Protein AF-A0A958B2Y1-F1 (afdb_monomer)

Structure (mmCIF, N/CA/C/O backbone):
data_AF-A0A958B2Y1-F1
#
_entry.id   AF-A0A958B2Y1-F1
#
loop_
_atom_site.group_PDB
_atom_site.id
_atom_site.type_symbol
_atom_site.label_atom_id
_atom_site.label_alt_id
_atom_site.label_comp_id
_atom_site.label_asym_id
_atom_site.label_entity_id
_atom_site.label_seq_id
_atom_site.pdbx_PDB_ins_code
_atom_site.Cartn_x
_atom_site.Cartn_y
_atom_site.Cartn_z
_atom_site.occupancy
_atom_site.B_iso_or_equiv
_atom_site.auth_seq_id
_atom_site.auth_comp_id
_atom_site.auth_asym_id
_atom_site.auth_atom_id
_atom_site.pdbx_PDB_model_num
ATOM 1 N N . MET A 1 1 ? 2.046 -0.017 -15.048 1.00 62.38 1 MET A N 1
ATOM 2 C CA . MET A 1 1 ? 1.604 -1.311 -14.507 1.00 62.38 1 MET A CA 1
ATOM 3 C C . MET A 1 1 ? 0.096 -1.379 -14.649 1.00 62.38 1 MET A C 1
ATOM 5 O O . MET A 1 1 ? -0.570 -0.408 -14.295 1.00 62.38 1 MET A O 1
ATOM 9 N N . ALA A 1 2 ? -0.434 -2.480 -15.183 1.00 68.88 2 ALA A N 1
ATOM 10 C CA . ALA A 1 2 ? -1.875 -2.721 -15.207 1.00 68.88 2 ALA A CA 1
ATOM 11 C C . ALA A 1 2 ? -2.433 -2.851 -13.777 1.00 68.88 2 ALA A C 1
ATOM 13 O O . ALA A 1 2 ? -1.714 -3.229 -12.851 1.00 68.88 2 ALA A O 1
ATOM 14 N N . GLU A 1 3 ? -3.705 -2.509 -13.585 1.00 84.56 3 GLU A N 1
ATOM 15 C CA . GLU A 1 3 ? -4.366 -2.645 -12.283 1.00 84.56 3 GLU A CA 1
ATOM 16 C C . GLU A 1 3 ? -4.410 -4.110 -11.841 1.00 84.56 3 GLU A C 1
ATOM 18 O O . GLU A 1 3 ? -4.632 -5.006 -12.656 1.00 84.56 3 GLU A O 1
ATOM 23 N N . LEU A 1 4 ? -4.187 -4.352 -10.547 1.00 90.19 4 LEU A N 1
ATOM 24 C CA . LEU A 1 4 ? -4.265 -5.699 -9.989 1.00 90.19 4 LEU A CA 1
ATOM 25 C C . LEU A 1 4 ? -5.725 -6.146 -9.908 1.00 90.19 4 LEU A C 1
ATOM 27 O O . LEU A 1 4 ? -6.563 -5.430 -9.356 1.00 90.19 4 LEU A O 1
ATOM 31 N N . ALA A 1 5 ? -6.004 -7.339 -10.429 1.00 91.31 5 ALA A N 1
ATOM 32 C CA . ALA A 1 5 ? -7.313 -7.965 -10.322 1.00 91.31 5 ALA A CA 1
ATOM 33 C C . ALA A 1 5 ? -7.587 -8.432 -8.885 1.00 91.31 5 ALA A C 1
ATOM 35 O O . ALA A 1 5 ? -6.659 -8.719 -8.122 1.00 91.31 5 ALA A O 1
ATOM 36 N N . GLU A 1 6 ? -8.862 -8.556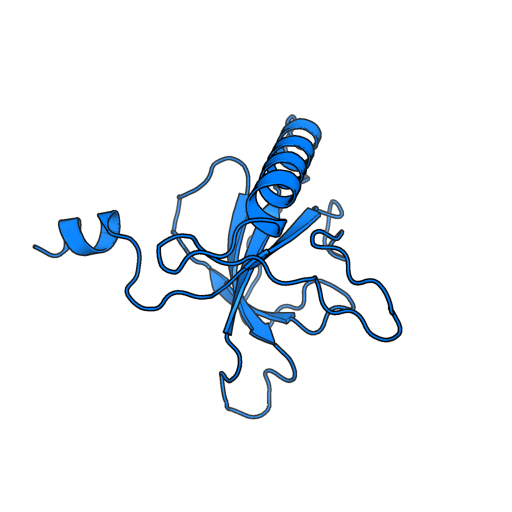 -8.534 1.00 92.00 6 GLU A N 1
ATOM 37 C CA . GLU A 1 6 ? -9.284 -9.203 -7.293 1.00 92.00 6 GLU A CA 1
ATOM 38 C C . GLU A 1 6 ? -8.717 -10.635 -7.192 1.00 92.00 6 GLU A C 1
ATOM 40 O O . GLU A 1 6 ? -8.569 -11.337 -8.193 1.00 92.00 6 GLU A O 1
ATOM 45 N N . GLY A 1 7 ? -8.308 -11.032 -5.988 1.00 90.75 7 GLY A N 1
ATOM 46 C CA . GLY A 1 7 ? -7.612 -12.285 -5.695 1.00 90.75 7 GLY A CA 1
ATOM 47 C C . GLY A 1 7 ? -6.111 -12.286 -6.015 1.00 90.75 7 GLY A C 1
ATOM 48 O O . GLY A 1 7 ? -5.414 -13.224 -5.630 1.00 90.75 7 GLY A O 1
ATOM 49 N N . SER A 1 8 ? -5.573 -11.253 -6.679 1.00 92.69 8 SER A N 1
ATOM 50 C CA . SER A 1 8 ? -4.143 -11.206 -7.032 1.00 92.69 8 SER A CA 1
ATOM 51 C C . SER A 1 8 ? -3.250 -11.132 -5.792 1.00 92.69 8 SER A C 1
ATOM 53 O O . SER A 1 8 ? -3.515 -10.354 -4.874 1.00 92.69 8 SER A O 1
ATOM 55 N N . SER A 1 9 ? -2.143 -11.877 -5.795 1.00 92.69 9 SER A N 1
ATOM 56 C CA . SER A 1 9 ? -1.078 -11.742 -4.796 1.00 92.69 9 SER A CA 1
ATOM 57 C C . SER A 1 9 ? -0.023 -10.724 -5.241 1.00 92.69 9 SER A C 1
ATOM 59 O O . SER A 1 9 ? 0.150 -10.449 -6.429 1.00 92.69 9 SER A O 1
ATOM 61 N N . ILE A 1 10 ? 0.714 -10.156 -4.282 1.00 91.50 10 ILE A N 1
ATOM 62 C CA . ILE A 1 10 ? 1.793 -9.182 -4.547 1.00 91.50 10 ILE A CA 1
ATOM 63 C C . ILE A 1 10 ? 3.201 -9.785 -4.392 1.00 91.50 10 ILE A C 1
ATOM 65 O O . ILE A 1 10 ? 4.181 -9.082 -4.132 1.00 91.50 10 ILE A O 1
ATOM 69 N N . GLY A 1 11 ? 3.310 -11.104 -4.557 1.00 89.44 11 GLY A N 1
ATOM 70 C CA . GLY A 1 11 ? 4.539 -11.884 -4.412 1.00 89.44 11 GLY A CA 1
ATOM 71 C C . GLY A 1 11 ? 4.477 -12.868 -3.240 1.00 89.44 11 GLY A C 1
ATOM 72 O O . GLY A 1 11 ? 3.401 -13.380 -2.949 1.00 89.44 11 GLY A O 1
ATOM 73 N N . PRO A 1 12 ? 5.595 -13.146 -2.541 1.00 91.00 12 PRO A N 1
ATOM 74 C CA . PRO A 1 12 ? 5.653 -14.141 -1.461 1.00 91.00 12 PRO A CA 1
ATOM 75 C C . PRO A 1 12 ? 5.065 -13.631 -0.131 1.00 91.00 12 PRO A C 1
ATOM 77 O O . PRO A 1 12 ? 5.393 -14.145 0.939 1.00 91.00 12 PRO A O 1
ATOM 80 N N . PHE A 1 13 ? 4.275 -12.561 -0.177 1.00 93.19 13 PHE A N 1
ATOM 81 C CA . PHE A 1 13 ? 3.693 -11.916 0.993 1.00 93.19 13 PHE A CA 1
ATOM 82 C C . PHE A 1 13 ? 2.259 -12.415 1.194 1.00 93.19 13 PHE A C 1
ATOM 84 O O . PHE A 1 13 ? 1.589 -12.718 0.207 1.00 93.19 13 PHE A O 1
ATOM 91 N N . PRO A 1 14 ? 1.751 -12.469 2.437 1.00 92.25 14 PRO A N 1
ATOM 92 C CA . PRO A 1 14 ? 0.447 -13.049 2.743 1.00 92.25 14 PRO A CA 1
ATOM 93 C C . PRO A 1 14 ? -0.693 -12.063 2.449 1.00 92.25 14 PRO A C 1
ATOM 95 O O . PRO A 1 14 ? -1.579 -11.896 3.280 1.00 92.25 14 PRO A O 1
ATOM 98 N N . TYR A 1 15 ? -0.645 -11.361 1.317 1.00 93.62 15 TYR A N 1
ATOM 99 C CA . TYR A 1 15 ? -1.605 -10.323 0.965 1.00 93.62 15 TYR A CA 1
ATOM 100 C C . TYR A 1 15 ? -2.275 -10.616 -0.369 1.00 93.62 15 TYR A C 1
ATOM 102 O O . TYR A 1 15 ? -1.588 -10.806 -1.378 1.00 93.62 15 TYR A O 1
ATOM 110 N N . TYR A 1 16 ? -3.604 -10.558 -0.370 1.00 93.50 16 TYR A N 1
ATOM 111 C CA . TYR A 1 16 ? -4.428 -10.790 -1.552 1.00 93.50 16 TYR A CA 1
ATOM 112 C C . TYR A 1 16 ? -5.332 -9.591 -1.796 1.00 93.50 16 TYR A C 1
ATOM 114 O O . TYR A 1 16 ? -5.996 -9.103 -0.881 1.00 93.50 16 TYR A O 1
ATOM 122 N N . VAL A 1 17 ? -5.326 -9.091 -3.029 1.00 94.25 17 VAL A N 1
ATOM 123 C CA . VAL A 1 17 ? -6.113 -7.923 -3.427 1.00 94.25 17 VAL A CA 1
ATOM 124 C C . VAL A 1 17 ? -7.598 -8.255 -3.331 1.00 94.25 17 VAL A C 1
ATOM 126 O O . VAL A 1 17 ? -8.067 -9.198 -3.951 1.00 94.25 17 VAL A O 1
ATOM 129 N N . VAL A 1 18 ? -8.344 -7.446 -2.587 1.00 93.06 18 VAL A N 1
ATOM 130 C CA . VAL A 1 18 ? -9.810 -7.506 -2.540 1.00 93.06 18 VAL A CA 1
ATOM 131 C C . VAL A 1 18 ? -10.376 -6.572 -3.599 1.00 93.06 18 VAL A C 1
ATOM 133 O O . VAL A 1 18 ? -11.141 -6.978 -4.458 1.00 93.06 18 VAL A O 1
ATOM 136 N N . ARG A 1 19 ? -9.977 -5.296 -3.571 1.00 92.62 19 ARG A N 1
ATOM 137 C CA . ARG A 1 19 ? -10.404 -4.304 -4.566 1.00 92.62 19 ARG A CA 1
ATOM 138 C C . ARG A 1 19 ? -9.490 -3.094 -4.573 1.00 92.62 19 ARG A C 1
ATOM 140 O O . ARG A 1 19 ? -8.797 -2.812 -3.596 1.00 92.62 19 ARG A O 1
ATOM 147 N N . ARG A 1 20 ? -9.546 -2.311 -5.644 1.00 92.19 20 ARG A N 1
ATOM 148 C CA . ARG A 1 20 ? -8.894 -1.001 -5.695 1.00 92.19 20 ARG A CA 1
ATOM 149 C C . ARG A 1 20 ? -9.658 0.034 -4.859 1.00 92.19 20 ARG A C 1
ATOM 151 O O . ARG A 1 20 ? -10.888 0.049 -4.850 1.00 92.19 20 ARG A O 1
ATOM 158 N N . LEU A 1 21 ? -8.921 0.917 -4.187 1.00 90.44 21 LEU A N 1
ATOM 159 C CA . LEU A 1 21 ? -9.448 2.079 -3.470 1.00 90.44 21 LEU A CA 1
ATOM 160 C C . LEU A 1 21 ? -9.134 3.370 -4.240 1.00 90.44 21 LEU A C 1
ATOM 162 O O . LEU A 1 21 ? -8.108 3.461 -4.913 1.00 90.44 21 LEU A O 1
ATOM 166 N N . GLY A 1 22 ? -10.017 4.371 -4.135 1.00 78.50 22 GLY A N 1
ATOM 167 C CA . GLY A 1 22 ? -9.803 5.704 -4.709 1.00 78.50 22 GLY A CA 1
ATOM 168 C C . GLY A 1 22 ? -9.687 5.710 -6.238 1.00 78.50 22 GLY A C 1
ATOM 169 O O . GLY A 1 22 ? -8.620 5.991 -6.785 1.00 78.50 22 GLY A O 1
ATOM 170 N N . TYR A 1 23 ? -10.780 5.414 -6.954 1.00 62.62 23 TYR A N 1
ATOM 171 C CA . TYR A 1 23 ? -10.806 5.448 -8.424 1.00 62.62 23 TYR A CA 1
ATOM 172 C C . TYR A 1 23 ? -10.296 6.806 -8.947 1.00 62.62 23 TYR A C 1
ATOM 174 O O . TYR A 1 23 ? -10.832 7.856 -8.593 1.00 62.62 23 TYR A O 1
ATOM 182 N N . ARG A 1 24 ? -9.234 6.779 -9.770 1.00 58.72 24 ARG A N 1
ATOM 183 C CA . ARG A 1 24 ? -8.510 7.958 -10.307 1.00 58.72 24 ARG A CA 1
ATOM 184 C C . ARG A 1 24 ? -7.836 8.874 -9.268 1.00 58.72 24 ARG A C 1
ATOM 186 O O . ARG A 1 24 ? -7.459 9.991 -9.610 1.00 58.72 24 ARG A O 1
ATOM 193 N N . GLN A 1 25 ? -7.636 8.423 -8.033 1.00 61.75 25 GLN A N 1
ATOM 194 C CA . GLN A 1 25 ? -6.881 9.168 -7.021 1.00 61.75 25 GLN A CA 1
ATOM 195 C C . GLN A 1 25 ? -5.439 8.650 -6.924 1.00 61.75 25 GLN A C 1
ATOM 197 O O . GLN A 1 25 ? -5.198 7.445 -6.924 1.00 61.75 25 GLN A O 1
ATOM 202 N N . GLY A 1 26 ? -4.481 9.577 -6.840 1.00 66.50 26 GLY A N 1
ATOM 203 C CA . GLY A 1 26 ? -3.056 9.280 -6.668 1.00 66.50 26 GLY A CA 1
ATOM 204 C C . GLY A 1 26 ? -2.276 9.160 -7.983 1.00 66.50 26 GLY A C 1
ATOM 205 O O . GLY A 1 26 ? -2.353 8.157 -8.698 1.00 66.50 26 GLY A O 1
ATOM 206 N N . ALA A 1 27 ? -1.455 10.176 -8.268 1.00 79.25 27 ALA A N 1
ATOM 207 C CA . ALA A 1 27 ? -0.536 10.161 -9.406 1.00 79.25 27 ALA A CA 1
ATOM 208 C C . ALA A 1 27 ? 0.601 9.139 -9.214 1.00 79.25 27 ALA A C 1
ATOM 210 O O . ALA A 1 27 ? 0.987 8.463 -10.153 1.00 79.25 27 ALA A O 1
ATOM 211 N N . MET A 1 28 ? 1.073 8.953 -7.979 1.00 87.44 28 MET A N 1
ATOM 212 C CA . MET A 1 28 ? 2.349 8.275 -7.688 1.00 87.44 28 MET A CA 1
ATOM 213 C C . MET A 1 28 ? 2.208 6.782 -7.349 1.00 87.44 28 MET A C 1
ATOM 215 O O . MET A 1 28 ? 3.172 6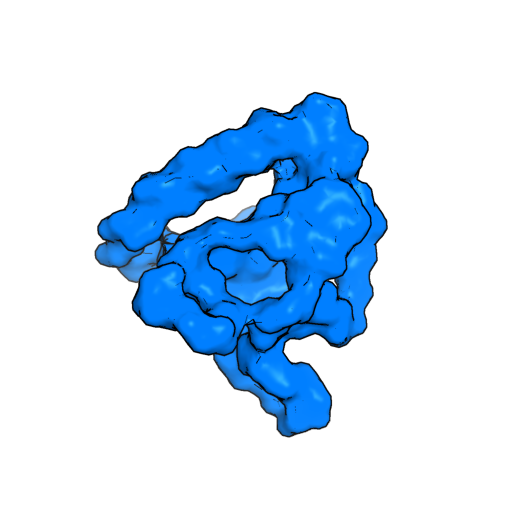.019 -7.423 1.00 87.44 28 MET A O 1
ATOM 219 N N . ALA A 1 29 ? 1.016 6.357 -6.928 1.00 91.50 29 ALA A N 1
ATOM 220 C CA . ALA A 1 29 ? 0.778 5.018 -6.404 1.00 91.50 29 ALA A CA 1
ATOM 221 C C . ALA A 1 29 ? -0.653 4.548 -6.678 1.00 91.50 29 ALA A C 1
ATOM 223 O O . ALA A 1 29 ? -1.578 5.354 -6.783 1.00 91.50 29 ALA A O 1
ATOM 224 N N . HIS A 1 30 ? -0.823 3.234 -6.742 1.00 92.50 30 HIS A N 1
ATOM 225 C CA . HIS A 1 30 ? -2.116 2.573 -6.659 1.00 92.50 30 HIS A CA 1
ATOM 226 C C . HIS A 1 30 ? -2.377 2.143 -5.215 1.00 92.50 30 HIS A C 1
ATOM 228 O O . HIS A 1 30 ? -1.460 1.713 -4.515 1.00 92.50 30 HIS A O 1
ATOM 234 N N . VAL A 1 31 ? -3.629 2.251 -4.778 1.00 93.81 31 VAL A N 1
ATOM 235 C CA . VAL A 1 31 ? -4.051 1.880 -3.426 1.00 93.81 31 VAL A CA 1
ATOM 236 C C . VAL A 1 31 ? -5.085 0.767 -3.526 1.00 93.81 31 VAL A C 1
ATOM 238 O O . VAL A 1 31 ? -6.055 0.882 -4.277 1.00 93.81 31 VAL A O 1
ATOM 241 N N . TYR A 1 32 ? -4.875 -0.309 -2.778 1.00 95.00 32 TYR A N 1
ATOM 242 C CA . TYR A 1 32 ? -5.733 -1.488 -2.782 1.00 95.00 32 TYR A CA 1
ATOM 243 C C . TYR A 1 32 ? -6.159 -1.837 -1.362 1.00 95.00 32 TYR A C 1
ATOM 245 O O . TYR A 1 32 ? -5.365 -1.744 -0.430 1.00 95.00 32 TYR A O 1
ATOM 253 N N . LEU A 1 33 ? -7.405 -2.274 -1.217 1.00 94.75 33 LEU A N 1
ATOM 254 C CA . LEU A 1 33 ? -7.843 -3.060 -0.076 1.00 94.75 33 LEU A CA 1
ATOM 255 C C . LEU A 1 33 ? -7.361 -4.495 -0.289 1.00 94.75 33 LEU A C 1
ATOM 257 O O . LEU A 1 33 ? -7.529 -5.038 -1.383 1.00 94.75 33 LEU A O 1
ATOM 261 N N . ALA A 1 34 ? -6.796 -5.101 0.745 1.00 94.88 34 ALA A N 1
ATOM 262 C CA . ALA A 1 34 ? -6.305 -6.468 0.715 1.00 94.88 34 ALA A CA 1
ATOM 263 C C . ALA A 1 34 ? -6.669 -7.222 1.998 1.00 94.88 34 ALA A C 1
ATOM 265 O O . ALA A 1 34 ? -6.810 -6.617 3.063 1.00 94.88 34 ALA A O 1
ATOM 266 N N . SER A 1 35 ? -6.791 -8.542 1.901 1.00 93.31 35 SER A N 1
ATOM 267 C CA . SER A 1 35 ? -6.872 -9.438 3.055 1.00 93.31 35 SER A CA 1
ATOM 268 C C . SER A 1 35 ? -5.487 -9.969 3.412 1.00 93.31 35 SER A C 1
ATOM 270 O O . S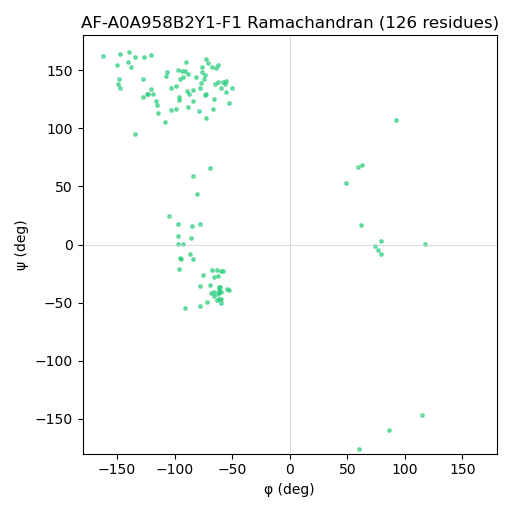ER A 1 35 ? -4.630 -10.139 2.538 1.00 93.31 35 SER A O 1
ATOM 272 N N . VAL A 1 36 ? -5.269 -10.238 4.699 1.00 91.12 36 VAL A N 1
ATOM 273 C CA . VAL A 1 36 ? -4.078 -10.943 5.183 1.00 91.12 36 VAL A CA 1
ATOM 274 C C . VAL A 1 36 ? -4.395 -12.429 5.351 1.00 91.12 36 VAL A C 1
ATOM 276 O O . VAL A 1 36 ? -5.325 -12.778 6.072 1.00 91.12 36 VAL A O 1
ATOM 279 N N . GLY A 1 37 ? -3.594 -13.307 4.750 1.00 83.50 37 GLY A N 1
ATOM 280 C CA . GLY A 1 37 ? -3.808 -14.757 4.808 1.00 83.50 37 GLY A CA 1
ATOM 281 C C . GLY A 1 37 ? -4.765 -15.267 3.729 1.00 83.50 37 GLY A C 1
ATOM 282 O O . GLY A 1 37 ? -4.918 -14.634 2.692 1.00 83.50 37 GLY A O 1
ATOM 283 N N . ASP A 1 38 ? -5.348 -16.446 3.931 1.00 67.25 38 ASP A N 1
ATOM 284 C CA . ASP A 1 38 ? -5.981 -17.207 2.851 1.00 67.25 38 ASP A CA 1
ATOM 285 C C . ASP A 1 38 ? -7.319 -16.600 2.383 1.00 67.25 38 ASP A C 1
ATOM 287 O O . ASP A 1 38 ? -8.330 -16.647 3.086 1.00 67.25 38 ASP A O 1
ATOM 291 N N . TYR A 1 39 ? -7.317 -16.031 1.174 1.00 62.94 39 TYR A N 1
ATOM 292 C CA . TYR A 1 39 ? -8.481 -15.403 0.537 1.00 62.94 39 TYR A CA 1
ATOM 293 C C . TYR A 1 39 ? -9.620 -16.412 0.266 1.00 62.94 39 TYR A C 1
ATOM 295 O O . TYR A 1 39 ? -10.780 -16.017 0.173 1.00 62.94 39 TYR A O 1
ATOM 303 N N . GLN A 1 40 ? -9.324 -17.720 0.186 1.00 59.25 40 GLN A N 1
ATOM 304 C CA . GLN A 1 40 ? -10.298 -18.753 -0.203 1.00 59.25 40 GLN A CA 1
ATOM 305 C C . GLN A 1 40 ? -11.201 -19.275 0.929 1.00 59.25 40 GLN A C 1
ATOM 307 O O . GLN A 1 40 ? -12.206 -19.925 0.651 1.00 59.25 40 GLN A O 1
ATOM 312 N N . LEU A 1 41 ? -10.908 -18.970 2.197 1.00 57.16 41 LEU A N 1
ATOM 313 C CA . LEU A 1 41 ? -11.672 -19.471 3.355 1.00 57.16 41 LEU A CA 1
ATOM 314 C C . LEU A 1 41 ? -12.916 -18.630 3.711 1.00 57.16 41 LEU A C 1
ATOM 316 O O . LEU A 1 41 ? -13.484 -18.777 4.791 1.00 57.16 41 LEU A O 1
ATOM 320 N N . GLY A 1 42 ? -13.372 -17.763 2.802 1.00 49.59 42 GLY A N 1
ATOM 321 C CA . GLY A 1 42 ? -14.694 -17.123 2.868 1.00 49.59 42 GLY A CA 1
ATOM 322 C C . GLY A 1 42 ? -14.862 -16.018 3.919 1.00 49.59 42 GLY A C 1
ATOM 323 O O . GLY A 1 42 ? -15.925 -15.405 3.989 1.00 49.59 42 GLY A O 1
ATOM 324 N N . GLY A 1 43 ? -13.830 -15.716 4.711 1.00 55.84 43 GLY A N 1
ATOM 325 C CA . GLY A 1 43 ? -13.832 -14.610 5.665 1.00 55.84 43 GLY A CA 1
ATOM 326 C C . GLY A 1 43 ? -12.825 -13.530 5.285 1.00 55.84 43 GLY A C 1
ATOM 327 O O . GLY A 1 43 ? -11.622 -13.752 5.405 1.00 55.84 43 GLY A O 1
ATOM 328 N N . LEU A 1 44 ? -13.302 -12.332 4.922 1.00 63.53 44 LEU A N 1
ATOM 329 C CA . LEU A 1 44 ? -12.492 -11.104 4.871 1.00 63.53 44 LEU A CA 1
ATOM 330 C C . LEU A 1 44 ? -12.119 -10.671 6.299 1.00 63.53 44 LEU A C 1
ATOM 332 O O . LEU A 1 44 ? -12.579 -9.654 6.814 1.00 63.53 44 LEU A O 1
ATOM 336 N N . THR A 1 45 ? -11.321 -11.487 6.974 1.00 67.75 45 THR A N 1
ATOM 337 C CA . THR A 1 45 ? -10.764 -11.172 8.287 1.00 67.75 45 THR A CA 1
ATOM 338 C C . THR A 1 45 ? -9.395 -10.524 8.083 1.00 67.75 45 THR A C 1
ATOM 340 O O . THR A 1 45 ? -8.683 -10.850 7.137 1.00 67.75 45 THR A O 1
ATOM 343 N N . ASN A 1 46 ? -9.037 -9.556 8.930 1.00 86.75 46 ASN A N 1
ATOM 344 C CA . ASN A 1 46 ? -7.764 -8.823 8.857 1.00 86.75 46 ASN A CA 1
ATOM 345 C C . ASN A 1 46 ? -7.544 -8.073 7.530 1.00 86.75 46 ASN A C 1
ATOM 347 O O . ASN A 1 46 ? -6.652 -8.393 6.744 1.00 86.75 46 ASN A O 1
ATOM 351 N N . LEU A 1 47 ? -8.364 -7.049 7.293 1.00 93.62 47 LEU A N 1
ATOM 352 C CA . LEU A 1 47 ? -8.210 -6.155 6.150 1.00 93.62 47 LEU A CA 1
ATOM 353 C C . LEU A 1 47 ? -7.082 -5.145 6.371 1.00 93.62 47 LEU A C 1
ATOM 355 O O . LEU A 1 47 ? -6.945 -4.555 7.443 1.00 93.62 47 LEU A O 1
ATOM 359 N N . VAL A 1 48 ? -6.309 -4.912 5.317 1.00 95.81 48 VAL A N 1
ATOM 360 C CA . VAL A 1 48 ? -5.249 -3.906 5.260 1.00 95.81 48 VAL A CA 1
ATOM 361 C C . VAL A 1 48 ? -5.343 -3.120 3.962 1.00 95.81 48 VAL A C 1
ATOM 363 O O . VAL A 1 48 ? -5.937 -3.560 2.978 1.00 95.81 48 VAL A O 1
ATOM 366 N N . VAL A 1 49 ? -4.719 -1.953 3.948 1.00 96.31 49 VAL A N 1
ATOM 367 C CA . VAL A 1 49 ? -4.520 -1.166 2.738 1.00 96.31 49 VAL A CA 1
ATOM 368 C C . VAL A 1 49 ? -3.082 -1.329 2.269 1.00 96.31 49 VAL A C 1
ATOM 370 O O . VAL A 1 49 ? -2.140 -1.244 3.056 1.00 96.31 49 VAL A O 1
ATOM 373 N N . ILE A 1 50 ? -2.915 -1.548 0.970 1.00 96.38 50 ILE A N 1
ATOM 374 C CA . ILE A 1 50 ? -1.616 -1.675 0.316 1.00 96.38 50 ILE A CA 1
ATOM 375 C C . ILE A 1 50 ? -1.459 -0.523 -0.661 1.00 96.38 50 ILE A C 1
ATOM 377 O O . ILE A 1 50 ? -2.239 -0.379 -1.605 1.00 96.38 50 ILE A O 1
ATOM 381 N N . LYS A 1 51 ? -0.426 0.287 -0.440 1.00 95.62 51 LYS A N 1
ATOM 382 C CA . LYS A 1 51 ? -0.040 1.382 -1.331 1.00 95.62 51 LYS A CA 1
ATOM 383 C C . LYS A 1 51 ? 1.174 0.944 -2.136 1.00 95.62 51 LYS A C 1
ATOM 385 O O . LYS A 1 51 ? 2.226 0.710 -1.553 1.00 95.62 51 LYS A O 1
ATOM 390 N N . ILE A 1 52 ? 1.022 0.826 -3.453 1.00 94.94 52 ILE A N 1
ATOM 391 C CA . ILE A 1 52 ? 2.035 0.308 -4.386 1.00 94.94 52 ILE A CA 1
ATOM 392 C C . ILE A 1 52 ? 2.448 1.427 -5.344 1.00 94.94 52 ILE A C 1
ATOM 394 O O . ILE A 1 52 ? 1.593 1.997 -6.024 1.00 94.94 52 ILE A O 1
ATOM 398 N N . THR A 1 53 ? 3.738 1.754 -5.418 1.00 94.75 53 THR A N 1
ATOM 399 C CA . THR A 1 53 ? 4.246 2.792 -6.328 1.00 94.75 53 THR A CA 1
ATOM 400 C C . THR A 1 53 ? 4.107 2.380 -7.791 1.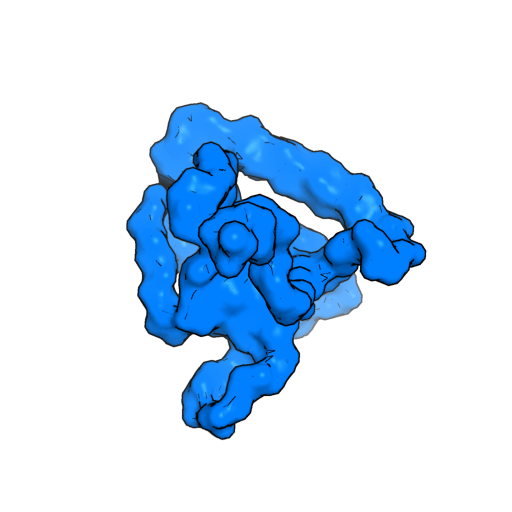00 94.75 53 THR A C 1
ATOM 402 O O . THR A 1 53 ? 4.117 1.198 -8.136 1.00 94.75 53 THR A O 1
ATOM 405 N N . ARG A 1 54 ? 3.997 3.362 -8.687 1.00 90.81 54 ARG A N 1
ATOM 406 C CA . ARG A 1 54 ? 4.057 3.107 -10.131 1.00 90.81 54 ARG A CA 1
ATOM 407 C C . ARG A 1 54 ? 5.517 2.924 -10.549 1.00 90.81 54 ARG A C 1
ATOM 409 O O . ARG A 1 54 ? 6.304 3.853 -10.432 1.00 90.81 54 ARG A O 1
ATOM 416 N N . ALA A 1 55 ? 5.883 1.728 -11.007 1.00 84.81 55 ALA A N 1
ATOM 417 C CA . ALA A 1 55 ? 7.268 1.406 -11.375 1.00 84.81 55 ALA A CA 1
ATOM 418 C C . ALA A 1 55 ? 7.596 1.562 -12.870 1.00 84.81 55 ALA A C 1
ATOM 420 O O . ALA A 1 55 ? 8.761 1.523 -13.238 1.00 84.81 55 ALA A O 1
ATOM 421 N N . GLU A 1 56 ? 6.588 1.727 -13.725 1.00 81.06 56 GLU A N 1
ATOM 422 C CA . GLU A 1 56 ? 6.757 1.888 -15.183 1.00 81.06 56 GLU A CA 1
ATOM 423 C C . GLU A 1 56 ? 6.742 3.363 -15.622 1.00 81.06 56 GLU A C 1
ATOM 425 O O . GLU A 1 56 ? 6.692 3.657 -16.809 1.00 81.06 56 GLU A O 1
ATOM 430 N N . ASP A 1 57 ? 6.730 4.286 -14.662 1.00 80.81 57 ASP A N 1
ATOM 431 C CA . ASP A 1 57 ? 6.702 5.727 -14.900 1.00 80.81 57 ASP A CA 1
ATOM 432 C C . ASP A 1 57 ? 8.133 6.285 -14.960 1.00 80.81 57 ASP A C 1
ATOM 434 O O . ASP A 1 57 ? 9.019 5.785 -14.261 1.00 80.81 57 ASP A O 1
ATOM 438 N N . GLU A 1 58 ? 8.364 7.344 -15.738 1.00 86.62 58 GLU A N 1
ATOM 439 C CA . GLU A 1 58 ? 9.663 8.035 -15.788 1.00 86.62 58 GLU A CA 1
ATOM 440 C C . GLU A 1 58 ? 10.100 8.565 -14.409 1.00 86.62 58 GLU A C 1
ATOM 442 O O . GLU A 1 58 ? 11.289 8.702 -14.123 1.00 86.62 58 GLU A O 1
ATOM 447 N N . HIS A 1 59 ? 9.139 8.778 -13.508 1.00 89.38 59 HIS A N 1
ATOM 448 C CA . HIS A 1 59 ? 9.351 9.235 -12.142 1.00 89.38 59 HIS A CA 1
ATOM 449 C C . HIS A 1 59 ? 9.379 8.102 -11.098 1.00 89.38 59 HIS A C 1
ATOM 451 O O . HIS A 1 59 ? 9.243 8.367 -9.899 1.00 89.38 59 HIS A O 1
ATOM 457 N N . ALA A 1 60 ? 9.570 6.839 -11.499 1.00 89.31 60 ALA A N 1
ATOM 458 C CA . ALA A 1 60 ? 9.530 5.686 -10.591 1.00 89.31 60 ALA A CA 1
ATOM 459 C C . ALA A 1 60 ? 10.460 5.822 -9.366 1.00 89.31 60 ALA A C 1
ATOM 461 O O . ALA A 1 60 ? 10.073 5.466 -8.246 1.00 89.31 60 ALA A O 1
ATOM 462 N N . GLU A 1 61 ? 11.667 6.372 -9.541 1.00 92.25 61 GLU A N 1
ATOM 463 C CA . GLU A 1 61 ? 12.591 6.617 -8.425 1.00 92.25 61 GLU A CA 1
ATOM 464 C C . GLU A 1 61 ? 12.045 7.666 -7.449 1.00 92.25 61 GLU A C 1
ATOM 466 O O . GLU A 1 61 ? 12.061 7.456 -6.234 1.00 92.25 61 GLU A O 1
ATOM 471 N N . PHE A 1 62 ? 11.495 8.764 -7.966 1.00 93.62 62 PHE A N 1
ATOM 472 C CA . PHE A 1 62 ? 10.872 9.802 -7.150 1.00 93.62 62 PHE A CA 1
ATOM 473 C C . PHE A 1 62 ? 9.673 9.254 -6.357 1.00 93.62 62 PHE A C 1
ATOM 475 O O . PHE A 1 62 ? 9.499 9.563 -5.172 1.00 93.62 62 PHE A O 1
ATOM 482 N N . TYR A 1 63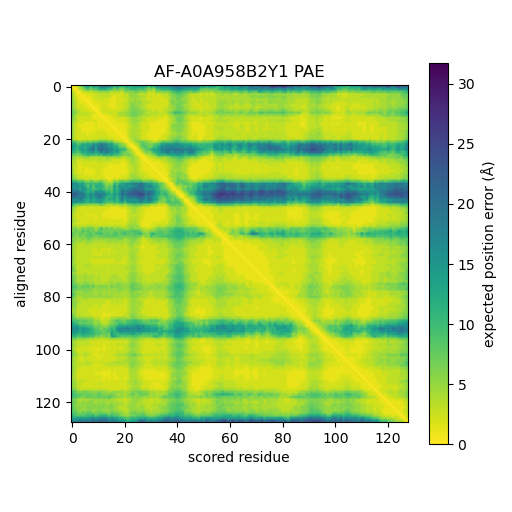 ? 8.871 8.380 -6.970 1.00 93.81 63 TYR A N 1
ATOM 483 C CA . TYR A 1 63 ? 7.746 7.722 -6.302 1.00 93.81 63 TYR A CA 1
ATOM 484 C C . TYR A 1 63 ? 8.214 6.786 -5.188 1.00 93.81 63 TYR A C 1
ATOM 486 O O . TYR A 1 63 ? 7.634 6.792 -4.099 1.00 93.81 63 TYR A O 1
ATOM 494 N N . ARG A 1 64 ? 9.300 6.038 -5.420 1.00 95.06 64 ARG A N 1
ATOM 495 C CA . ARG A 1 64 ? 9.952 5.215 -4.392 1.00 95.06 64 ARG A CA 1
ATOM 496 C C . ARG A 1 64 ? 10.440 6.068 -3.220 1.00 95.06 64 ARG A C 1
ATOM 498 O O . ARG A 1 64 ? 10.126 5.739 -2.080 1.00 95.06 64 ARG A O 1
ATOM 505 N N . LEU A 1 65 ? 11.171 7.151 -3.489 1.00 95.75 65 LEU A N 1
ATOM 506 C CA . LEU A 1 65 ? 11.701 8.053 -2.457 1.00 95.75 65 LEU A CA 1
ATOM 507 C C . LEU A 1 65 ? 10.583 8.701 -1.633 1.00 95.75 65 LEU A C 1
ATOM 509 O O . LEU A 1 65 ? 10.705 8.873 -0.422 1.00 95.75 65 LEU A O 1
ATOM 513 N N . THR A 1 66 ? 9.462 9.034 -2.270 1.00 94.50 66 THR A N 1
ATOM 514 C CA . THR A 1 66 ? 8.310 9.602 -1.562 1.00 94.50 66 THR A CA 1
ATOM 515 C C . THR A 1 66 ? 7.658 8.577 -0.639 1.00 94.50 66 THR A C 1
ATOM 517 O O . THR A 1 66 ? 7.349 8.910 0.505 1.00 94.50 66 THR A O 1
ATOM 520 N N . LEU A 1 67 ? 7.509 7.326 -1.091 1.00 95.44 67 LEU A N 1
ATOM 521 C CA . LEU A 1 67 ? 7.016 6.241 -0.241 1.00 95.44 67 LEU A CA 1
ATOM 522 C C . LEU A 1 67 ? 7.960 5.980 0.944 1.00 95.44 67 LEU A C 1
ATOM 524 O O . LEU A 1 67 ? 7.501 5.819 2.071 1.00 95.44 67 LEU A O 1
ATOM 528 N N . GLU A 1 68 ? 9.270 5.979 0.704 1.00 96.50 68 GLU A N 1
ATOM 529 C CA . GLU A 1 68 ? 10.292 5.816 1.742 1.00 96.50 68 GLU A CA 1
ATOM 530 C C . GLU A 1 68 ? 10.197 6.922 2.805 1.00 96.50 68 GLU A C 1
ATOM 532 O O . GLU A 1 68 ? 10.135 6.635 4.001 1.00 96.50 68 GLU A O 1
ATOM 537 N N . ASN A 1 69 ? 10.083 8.183 2.378 1.00 95.44 69 ASN A N 1
ATOM 538 C CA . ASN A 1 69 ? 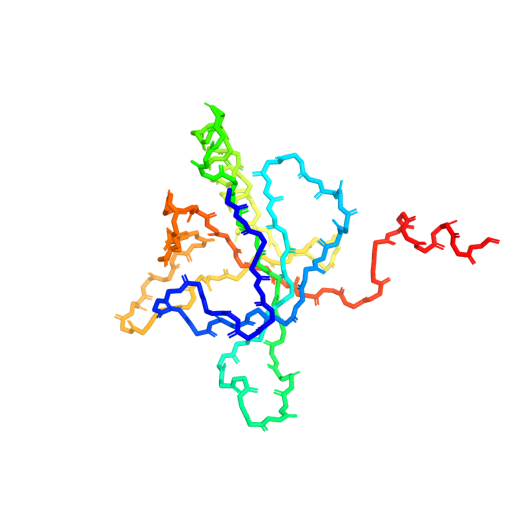9.903 9.326 3.276 1.00 95.44 69 ASN A CA 1
ATOM 539 C C . ASN A 1 69 ? 8.611 9.237 4.103 1.00 95.44 69 ASN A C 1
ATOM 541 O O . ASN A 1 69 ? 8.602 9.578 5.289 1.00 95.44 69 ASN A O 1
ATOM 545 N N . GLU A 1 70 ? 7.514 8.796 3.489 1.00 94.00 70 GLU A N 1
ATOM 546 C CA . GLU A 1 70 ? 6.233 8.582 4.164 1.00 94.00 70 GLU A CA 1
ATOM 547 C C . GLU A 1 70 ? 6.357 7.496 5.238 1.00 94.00 70 GLU A C 1
ATOM 549 O O . GLU A 1 70 ? 5.976 7.714 6.390 1.00 94.00 70 GLU A O 1
ATOM 554 N N . VAL A 1 71 ? 6.973 6.364 4.893 1.00 95.81 71 VAL A N 1
ATOM 555 C CA . VAL A 1 71 ? 7.222 5.247 5.808 1.00 95.81 71 VAL A CA 1
ATOM 556 C C . VAL A 1 71 ? 8.108 5.672 6.980 1.00 95.81 71 VAL A C 1
ATOM 558 O O . VAL A 1 71 ? 7.771 5.386 8.129 1.00 95.81 71 VAL A O 1
ATOM 561 N N . GLU A 1 72 ? 9.206 6.386 6.732 1.00 95.31 72 GLU A N 1
ATOM 562 C CA . GLU A 1 72 ? 10.139 6.820 7.779 1.00 95.31 72 GLU A CA 1
ATOM 563 C C . GLU A 1 72 ? 9.491 7.729 8.827 1.00 95.31 72 GLU A C 1
ATOM 565 O O . GLU A 1 72 ? 9.788 7.614 10.023 1.00 95.31 72 GLU A O 1
ATOM 570 N N . ARG A 1 73 ? 8.574 8.599 8.391 1.00 93.81 73 ARG A N 1
ATOM 571 C CA . ARG A 1 73 ? 7.834 9.510 9.271 1.00 93.81 73 ARG A CA 1
ATOM 572 C C . ARG A 1 73 ? 6.713 8.785 10.003 1.00 93.81 73 ARG A C 1
ATOM 574 O O . ARG A 1 73 ? 6.640 8.833 11.231 1.00 93.81 73 ARG A O 1
ATOM 581 N N . LEU A 1 74 ? 5.850 8.095 9.261 1.00 94.19 74 LEU A N 1
ATOM 582 C CA . LEU A 1 74 ? 4.624 7.528 9.811 1.00 94.19 74 LEU A CA 1
ATOM 583 C C . LEU A 1 74 ? 4.878 6.273 10.665 1.00 94.19 74 LEU A C 1
ATOM 585 O O . LEU A 1 74 ? 4.132 6.040 11.611 1.00 94.19 74 LEU A O 1
ATOM 589 N N . ARG A 1 75 ? 5.961 5.506 10.439 1.00 93.44 75 ARG A N 1
ATOM 590 C CA . ARG A 1 75 ? 6.278 4.308 11.255 1.00 93.44 75 ARG A CA 1
ATOM 591 C C . ARG A 1 75 ? 6.476 4.599 12.747 1.00 93.44 75 ARG A C 1
ATOM 593 O O . ARG A 1 75 ? 6.374 3.691 13.570 1.00 93.44 75 ARG A O 1
ATOM 600 N N . ARG A 1 76 ? 6.811 5.845 13.100 1.00 92.19 76 ARG A N 1
ATOM 601 C CA . ARG A 1 76 ? 7.057 6.281 14.487 1.00 92.19 76 ARG A CA 1
ATOM 602 C C . ARG A 1 76 ? 5.818 6.890 15.144 1.00 92.19 76 ARG A C 1
ATOM 604 O O . ARG A 1 76 ? 5.814 7.074 16.358 1.00 92.19 76 ARG A O 1
ATOM 611 N N . LEU A 1 77 ? 4.780 7.195 14.367 1.00 92.00 77 LEU A N 1
ATOM 612 C CA . LEU A 1 77 ? 3.575 7.848 14.858 1.00 92.00 77 LEU A CA 1
ATOM 613 C C . LEU A 1 77 ? 2.556 6.809 15.328 1.00 92.00 77 LEU A C 1
ATOM 615 O O . LEU A 1 77 ? 2.269 5.826 14.648 1.00 92.00 77 LEU A O 1
ATOM 619 N N . LYS A 1 78 ? 2.006 7.039 16.521 1.00 91.00 78 LYS A N 1
ATOM 620 C CA . LYS A 1 78 ? 0.923 6.243 17.105 1.00 91.00 78 LYS A CA 1
ATOM 621 C C . LYS A 1 78 ? -0.117 7.201 17.666 1.00 91.00 78 LYS A C 1
ATOM 623 O O . LYS A 1 78 ? 0.041 7.696 18.777 1.00 91.00 78 LYS A O 1
ATOM 628 N N . HIS A 1 79 ? -1.141 7.497 16.874 1.00 94.06 79 HIS A N 1
ATOM 629 C CA . HIS A 1 79 ? -2.197 8.430 17.248 1.00 94.06 79 HIS A CA 1
ATOM 630 C C . HIS A 1 79 ? -3.520 8.014 16.587 1.00 94.06 79 HIS A C 1
ATOM 632 O O . HIS A 1 79 ? -3.489 7.675 15.408 1.00 94.06 79 HIS A O 1
ATOM 638 N N . PRO A 1 80 ? -4.675 8.064 17.279 1.00 91.12 80 PRO A N 1
ATOM 639 C CA . PRO A 1 80 ? -5.957 7.597 16.731 1.00 91.12 80 PRO A CA 1
ATOM 640 C C . PRO A 1 80 ? -6.428 8.369 15.488 1.00 91.12 80 PRO A C 1
ATOM 642 O O . PRO A 1 80 ? -7.141 7.826 14.658 1.00 91.12 80 PRO A O 1
ATOM 645 N N . GLY A 1 81 ? -6.018 9.632 15.342 1.00 93.38 81 GLY A N 1
ATOM 646 C CA . GLY A 1 81 ? -6.321 10.454 14.162 1.00 93.38 81 GLY A CA 1
ATOM 647 C C . GLY A 1 81 ? -5.344 10.301 12.988 1.00 93.38 81 GLY A C 1
ATOM 648 O O . GLY A 1 81 ? -5.418 11.084 12.047 1.00 93.38 81 GLY A O 1
ATOM 649 N N . ILE A 1 82 ? -4.382 9.374 13.055 1.00 93.50 82 ILE A N 1
ATOM 650 C CA . ILE A 1 82 ? -3.367 9.163 12.013 1.00 93.50 82 ILE A CA 1
ATOM 651 C C . ILE A 1 82 ? -3.370 7.685 11.630 1.00 93.50 82 ILE A C 1
ATOM 653 O O . ILE A 1 82 ? -3.210 6.828 12.496 1.00 93.50 82 ILE A O 1
ATOM 657 N N . VAL A 1 83 ? -3.504 7.394 10.332 1.00 93.38 83 VAL A N 1
ATOM 658 C CA . VAL A 1 83 ? -3.481 6.016 9.824 1.00 93.38 83 VAL A CA 1
ATOM 659 C C . VAL A 1 83 ? -2.198 5.302 10.247 1.00 93.38 83 VAL A C 1
ATOM 661 O O . VAL A 1 83 ? -1.087 5.822 10.095 1.00 93.38 83 VAL A O 1
ATOM 664 N N . ARG A 1 84 ? -2.342 4.093 10.788 1.00 95.06 84 ARG A N 1
ATOM 665 C CA . ARG A 1 84 ? -1.201 3.315 11.260 1.00 95.06 84 ARG A CA 1
ATOM 666 C C . ARG A 1 84 ? -0.547 2.548 10.115 1.00 95.06 84 ARG A C 1
ATOM 668 O O . ARG A 1 84 ? -1.228 1.841 9.377 1.00 95.06 84 ARG A O 1
ATOM 675 N N . LEU A 1 85 ? 0.783 2.608 10.006 1.00 95.75 85 LEU A N 1
ATOM 676 C CA . LEU A 1 85 ? 1.515 1.634 9.191 1.00 95.75 85 LEU A CA 1
ATOM 677 C C . LEU A 1 85 ? 1.730 0.334 9.955 1.00 95.75 85 LEU A C 1
ATOM 679 O O . LEU A 1 85 ? 2.031 0.330 11.155 1.00 95.75 85 LEU A O 1
ATOM 683 N N . TYR A 1 86 ? 1.669 -0.764 9.215 1.00 94.69 86 TYR A N 1
ATOM 684 C CA . TYR A 1 86 ? 2.044 -2.080 9.698 1.00 94.69 86 TYR A CA 1
ATOM 685 C C . TYR A 1 86 ? 3.368 -2.525 9.070 1.00 94.69 86 TYR A C 1
ATOM 687 O O . TYR A 1 86 ? 3.627 -2.229 7.901 1.00 94.69 86 TYR A O 1
ATOM 695 N N . PRO A 1 87 ? 4.214 -3.256 9.818 1.00 94.50 87 PRO A N 1
ATOM 696 C CA . PRO A 1 87 ? 5.335 -3.955 9.215 1.00 94.50 87 PRO A CA 1
ATOM 697 C C . PRO A 1 87 ? 4.842 -4.930 8.139 1.00 94.50 87 PRO A C 1
ATOM 699 O O . PRO A 1 87 ? 3.841 -5.628 8.326 1.00 94.50 87 PRO A O 1
ATOM 702 N N . VAL A 1 88 ? 5.567 -5.000 7.027 1.00 94.69 88 VAL A N 1
ATOM 703 C CA . VAL A 1 88 ? 5.319 -5.946 5.941 1.00 94.69 88 VAL A CA 1
ATOM 704 C C . VAL A 1 88 ? 5.610 -7.351 6.452 1.00 94.69 88 VAL A C 1
ATOM 706 O O . VAL A 1 88 ? 6.742 -7.680 6.808 1.00 94.69 88 VAL A O 1
ATOM 709 N N . GLN A 1 89 ? 4.579 -8.189 6.481 1.00 90.06 89 GLN A N 1
ATOM 710 C CA . GLN A 1 89 ? 4.676 -9.565 6.943 1.00 90.06 89 GLN A CA 1
ATOM 711 C C . GLN A 1 89 ? 5.396 -10.416 5.902 1.00 90.06 89 GLN A C 1
ATOM 713 O O . GLN A 1 89 ? 5.021 -10.437 4.732 1.00 90.06 89 GLN A O 1
ATOM 718 N N . LYS A 1 90 ? 6.417 -11.155 6.331 1.00 85.12 90 LYS A N 1
ATOM 719 C CA . LYS A 1 90 ? 7.114 -12.137 5.501 1.00 85.12 90 LYS A CA 1
ATOM 720 C C . LYS A 1 90 ? 7.592 -13.286 6.376 1.00 85.12 90 LYS A C 1
ATOM 722 O O . LYS A 1 90 ? 8.138 -13.060 7.456 1.00 85.12 90 LYS A O 1
ATOM 727 N N . HIS A 1 91 ? 7.383 -14.511 5.905 1.00 77.19 91 HIS A N 1
ATOM 728 C CA . HIS A 1 91 ? 7.756 -15.707 6.651 1.00 77.19 91 HIS A CA 1
ATOM 729 C C . HIS A 1 91 ? 9.269 -15.730 6.931 1.00 77.19 91 HIS A C 1
ATOM 731 O O . HIS A 1 91 ? 10.072 -15.430 6.046 1.00 77.19 91 HIS A O 1
ATOM 737 N N . GLY A 1 92 ? 9.653 -16.059 8.168 1.00 73.44 92 GLY A N 1
ATOM 738 C CA . GLY A 1 92 ? 11.055 -16.231 8.570 1.00 73.44 92 GLY A CA 1
ATOM 739 C C . GLY A 1 92 ? 11.862 -14.952 8.849 1.00 73.44 92 GLY A C 1
ATOM 740 O O . GLY A 1 92 ? 13.049 -15.060 9.150 1.00 73.44 92 GLY A O 1
ATOM 741 N N . LEU A 1 93 ? 11.272 -13.749 8.789 1.00 75.69 93 LEU A N 1
ATOM 742 C CA . LEU A 1 93 ? 11.973 -12.505 9.143 1.00 75.69 93 LEU A CA 1
ATOM 743 C C . LEU A 1 93 ? 11.691 -12.068 10.587 1.00 75.69 93 LEU A C 1
ATOM 745 O O . LEU A 1 93 ? 10.547 -11.838 10.967 1.00 75.69 93 LEU A O 1
ATOM 749 N N . ARG A 1 94 ? 12.763 -11.885 11.374 1.00 69.62 94 ARG A N 1
ATOM 750 C CA . ARG A 1 94 ? 12.693 -11.380 12.759 1.00 69.62 94 ARG A CA 1
ATOM 751 C C . ARG A 1 94 ? 12.503 -9.859 12.832 1.00 69.62 94 ARG A C 1
ATOM 753 O O . ARG A 1 94 ? 11.783 -9.381 13.699 1.00 69.62 94 ARG A O 1
ATOM 760 N N . ASN A 1 95 ? 13.113 -9.118 11.903 1.00 80.31 95 ASN A N 1
ATOM 761 C CA . ASN A 1 95 ? 12.928 -7.674 11.748 1.00 80.31 95 ASN A CA 1
ATOM 762 C C . ASN A 1 95 ? 12.117 -7.413 10.479 1.00 80.31 95 ASN A C 1
ATOM 764 O O . ASN A 1 95 ? 12.630 -7.555 9.369 1.00 80.31 95 ASN A O 1
ATOM 768 N N . LEU A 1 96 ? 10.845 -7.059 10.652 1.00 86.38 96 LEU A N 1
ATOM 769 C CA . LEU A 1 96 ? 9.936 -6.805 9.540 1.00 86.38 96 LEU A CA 1
ATOM 770 C C . LEU A 1 96 ? 10.097 -5.356 9.044 1.00 86.38 96 LEU A C 1
ATOM 772 O O . LEU A 1 96 ? 9.958 -4.425 9.845 1.00 86.38 96 LEU A O 1
ATOM 776 N N . PRO A 1 97 ? 10.397 -5.135 7.751 1.00 93.19 97 PRO A N 1
ATOM 777 C CA . PRO A 1 97 ? 10.481 -3.793 7.187 1.00 93.19 97 PRO A CA 1
ATOM 778 C C . PRO A 1 97 ? 9.079 -3.188 7.037 1.00 93.19 97 PRO A C 1
ATOM 780 O O . PRO A 1 97 ? 8.092 -3.908 6.966 1.00 93.19 97 PRO A O 1
ATOM 783 N N . TYR A 1 98 ? 8.973 -1.864 6.937 1.00 96.06 98 TYR A N 1
ATOM 784 C CA . TYR A 1 98 ? 7.694 -1.176 6.674 1.00 96.06 98 TYR A CA 1
ATOM 785 C C . TYR A 1 98 ? 7.435 -0.916 5.180 1.00 96.06 98 TYR A C 1
ATOM 787 O O . TYR A 1 98 ? 6.412 -0.346 4.805 1.00 96.06 98 TYR A O 1
ATOM 795 N N . MET A 1 99 ? 8.365 -1.340 4.327 1.00 95.94 99 MET A N 1
ATOM 796 C CA . MET A 1 99 ? 8.298 -1.218 2.878 1.00 95.94 99 MET A CA 1
ATOM 797 C C . MET A 1 99 ? 9.029 -2.402 2.241 1.00 95.94 99 MET A C 1
ATOM 799 O O . MET A 1 99 ? 10.047 -2.859 2.763 1.00 95.94 99 MET A O 1
ATOM 803 N N . ALA A 1 100 ? 8.510 -2.917 1.130 1.00 95.81 100 ALA A N 1
ATOM 804 C CA . ALA A 1 100 ? 9.105 -4.039 0.409 1.00 95.81 100 ALA A CA 1
ATOM 805 C C . ALA A 1 100 ? 8.855 -3.930 -1.100 1.00 95.81 100 ALA A C 1
ATOM 807 O O . ALA A 1 100 ? 7.999 -3.166 -1.540 1.00 95.81 100 ALA A O 1
ATOM 808 N N . GLN A 1 101 ? 9.605 -4.691 -1.898 1.00 95.25 101 GLN A N 1
ATOM 809 C CA . GLN A 1 101 ? 9.346 -4.824 -3.331 1.00 95.25 101 GLN A CA 1
ATOM 810 C C . GLN A 1 101 ? 8.356 -5.955 -3.588 1.00 95.25 101 GLN A C 1
ATOM 812 O O . GLN A 1 101 ? 8.555 -7.076 -3.116 1.00 95.25 101 GLN A O 1
ATOM 817 N N . ALA A 1 102 ? 7.313 -5.665 -4.357 1.00 94.62 102 ALA A N 1
ATOM 818 C CA . ALA A 1 102 ? 6.360 -6.660 -4.817 1.00 94.62 102 ALA A CA 1
ATOM 819 C C . ALA A 1 102 ? 6.957 -7.492 -5.962 1.00 94.62 102 ALA A C 1
ATOM 821 O O . ALA A 1 102 ? 7.728 -6.988 -6.785 1.00 94.62 102 ALA A O 1
ATOM 822 N N . SER A 1 103 ? 6.566 -8.763 -6.061 1.00 93.62 103 SER A N 1
ATOM 823 C CA . SER A 1 103 ? 6.941 -9.627 -7.194 1.00 93.62 103 SER A CA 1
ATOM 824 C C . SER A 1 103 ? 5.986 -9.426 -8.372 1.00 93.62 103 SER A C 1
ATOM 826 O O . SER A 1 103 ? 5.305 -10.346 -8.806 1.00 93.62 103 SER A O 1
ATOM 828 N N . LEU A 1 104 ? 5.923 -8.189 -8.856 1.00 92.75 104 LEU A N 1
ATOM 829 C CA . LEU A 1 104 ? 5.075 -7.742 -9.961 1.00 92.75 104 LEU A CA 1
ATOM 830 C C . LEU A 1 104 ? 5.959 -7.169 -11.084 1.00 92.75 104 LEU A C 1
ATOM 832 O O . LEU A 1 104 ? 7.128 -6.851 -10.826 1.00 92.75 104 LEU A O 1
ATOM 836 N N . PRO A 1 105 ? 5.448 -7.013 -12.321 1.00 90.88 105 PRO A N 1
ATOM 837 C CA . PRO A 1 105 ? 6.173 -6.319 -13.385 1.00 90.88 105 PRO A CA 1
ATOM 838 C C . PRO A 1 105 ? 6.692 -4.949 -12.922 1.00 90.88 105 PRO A C 1
ATOM 840 O O . PRO A 1 105 ? 5.992 -4.210 -12.233 1.00 90.88 105 PRO A O 1
ATOM 843 N N . GLY A 1 106 ? 7.954 -4.641 -13.234 1.00 89.94 106 GLY A N 1
ATOM 844 C CA . GLY A 1 106 ? 8.636 -3.428 -12.760 1.00 89.94 106 GLY A CA 1
ATOM 845 C C . GLY A 1 106 ? 9.104 -3.464 -11.296 1.00 89.94 106 GLY A C 1
ATOM 846 O O . GLY A 1 106 ? 9.788 -2.543 -10.862 1.00 89.94 106 GLY A O 1
ATOM 847 N N . LYS A 1 107 ? 8.792 -4.526 -10.537 1.00 93.38 107 LYS A N 1
ATOM 848 C CA . LYS A 1 107 ? 9.176 -4.709 -9.122 1.00 93.38 107 LYS A CA 1
ATOM 849 C C . LYS A 1 107 ? 8.865 -3.473 -8.253 1.00 93.38 107 LYS A C 1
ATOM 851 O O . LYS A 1 107 ? 9.764 -2.952 -7.582 1.00 93.38 107 LYS A O 1
ATOM 856 N N . PRO A 1 108 ? 7.612 -2.975 -8.273 1.00 94.81 108 PRO A N 1
ATOM 857 C CA . PRO A 1 108 ? 7.236 -1.772 -7.549 1.00 94.81 108 PRO A CA 1
ATOM 858 C C . PRO A 1 108 ? 7.408 -1.949 -6.046 1.00 94.81 108 PRO A C 1
ATOM 860 O O . PRO A 1 108 ? 7.326 -3.053 -5.502 1.00 94.81 108 PRO A O 1
ATOM 863 N N . TRP A 1 109 ? 7.613 -0.827 -5.369 1.00 96.50 109 TRP A N 1
ATOM 864 C CA . TRP A 1 109 ? 7.688 -0.794 -3.920 1.00 96.50 109 TRP A CA 1
ATOM 865 C C . TRP A 1 109 ? 6.300 -0.600 -3.326 1.00 96.50 109 TRP A C 1
ATOM 867 O O . TRP A 1 109 ? 5.459 0.088 -3.902 1.00 96.50 109 TRP A O 1
ATOM 877 N N . PHE A 1 110 ? 6.061 -1.190 -2.162 1.00 97.00 110 PHE A N 1
ATOM 878 C CA . PHE A 1 110 ? 4.798 -1.042 -1.459 1.00 97.00 110 PHE A CA 1
ATOM 879 C C . PHE A 1 110 ? 4.976 -0.898 0.047 1.00 97.00 110 PHE A C 1
ATOM 881 O O . PHE A 1 110 ? 5.977 -1.343 0.613 1.00 97.00 110 PHE A O 1
ATOM 888 N N . SER A 1 111 ? 3.971 -0.304 0.685 1.00 97.50 111 SER A N 1
ATOM 889 C CA . SER A 1 111 ? 3.789 -0.280 2.136 1.00 97.50 111 SER A CA 1
ATOM 890 C C . SER A 1 111 ? 2.399 -0.795 2.511 1.00 97.50 111 SER A C 1
ATOM 892 O O . SER A 1 111 ? 1.495 -0.867 1.670 1.00 97.50 111 SER A O 1
ATOM 894 N N . VAL A 1 112 ? 2.244 -1.179 3.779 1.00 97.19 112 VAL A N 1
ATOM 895 C CA . VAL A 1 112 ? 1.004 -1.736 4.329 1.00 97.19 112 VAL A CA 1
ATOM 896 C C . VAL A 1 112 ? 0.520 -0.847 5.465 1.00 97.19 112 VAL A C 1
ATOM 898 O O . VAL A 1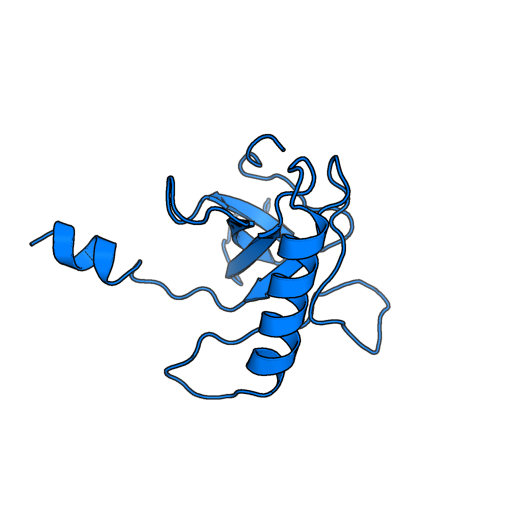 112 ? 1.298 -0.444 6.333 1.00 97.19 112 VAL A O 1
ATOM 901 N N . MET A 1 113 ? -0.769 -0.538 5.463 1.00 96.25 113 MET A N 1
ATOM 902 C CA . MET A 1 113 ? -1.391 0.341 6.444 1.00 96.25 113 MET A CA 1
ATOM 903 C C . MET A 1 113 ? -2.765 -0.167 6.874 1.00 96.25 113 MET A C 1
ATOM 905 O O . MET A 1 113 ? -3.346 -1.068 6.268 1.00 96.25 113 MET A O 1
ATOM 909 N N . GLU A 1 114 ? -3.255 0.407 7.961 1.00 95.00 114 GLU A N 1
ATOM 910 C CA . GLU A 1 114 ? -4.582 0.170 8.508 1.00 95.00 114 GLU A CA 1
ATOM 911 C C . GLU A 1 114 ? -5.683 0.457 7.482 1.00 95.00 114 GLU A C 1
ATOM 913 O O . GLU A 1 114 ? -5.636 1.443 6.743 1.00 95.00 114 GLU A O 1
ATOM 918 N N . TYR A 1 115 ? -6.691 -0.415 7.451 1.00 94.50 115 TYR A N 1
ATOM 919 C CA . TYR A 1 115 ? -7.922 -0.155 6.722 1.00 94.50 115 TYR A CA 1
ATOM 920 C C . TYR A 1 115 ? -8.918 0.582 7.617 1.00 94.50 115 TYR A C 1
ATOM 922 O O . TYR A 1 115 ? -9.370 0.048 8.627 1.00 94.50 115 TYR A O 1
ATOM 930 N N . LEU A 1 116 ? -9.286 1.796 7.208 1.00 91.69 116 LEU A N 1
ATOM 931 C CA . LEU A 1 116 ? -10.338 2.582 7.842 1.00 91.69 116 LEU A CA 1
ATOM 932 C C . LEU A 1 116 ? -11.633 2.432 7.037 1.00 91.69 116 LEU A C 1
ATOM 934 O O . LEU A 1 116 ? -11.701 2.819 5.868 1.00 91.69 116 LEU A O 1
ATOM 938 N N . ALA A 1 117 ? -12.658 1.857 7.663 1.00 87.00 117 ALA A N 1
ATOM 939 C CA . ALA A 1 117 ? -13.995 1.792 7.086 1.00 87.00 117 ALA A CA 1
ATOM 940 C C . ALA A 1 117 ? -14.665 3.179 7.131 1.00 87.00 117 ALA A C 1
ATOM 942 O O . ALA A 1 117 ? -14.456 3.933 8.078 1.00 87.00 117 ALA A O 1
ATOM 943 N N . GLY A 1 118 ? -15.484 3.503 6.125 1.00 84.69 118 GLY A N 1
ATOM 944 C CA . GLY A 1 118 ? -16.200 4.789 6.042 1.00 84.69 118 GLY A CA 1
ATOM 945 C C . GLY A 1 118 ? -15.833 5.675 4.846 1.00 84.69 118 GLY A C 1
ATOM 946 O O . GLY A 1 118 ? -16.435 6.730 4.687 1.00 84.69 118 GLY A O 1
ATOM 947 N N . ASP A 1 119 ? -14.914 5.218 3.986 1.00 85.31 119 ASP A N 1
ATOM 948 C CA . ASP A 1 119 ? -14.431 5.934 2.790 1.00 85.31 119 ASP A CA 1
ATOM 949 C C . ASP A 1 119 ? -13.774 7.297 3.114 1.00 85.31 119 ASP A C 1
ATOM 951 O O . ASP A 1 119 ? -13.533 7.646 4.272 1.00 85.31 119 ASP A O 1
ATOM 955 N N . SER A 1 120 ? -13.381 8.056 2.092 1.00 88.62 120 SER A N 1
ATOM 956 C CA . SER A 1 120 ? -12.782 9.376 2.272 1.00 88.62 120 SER A CA 1
ATOM 957 C C . SER A 1 120 ? -13.830 10.435 2.620 1.00 88.62 120 SER A C 1
ATOM 959 O O . SER A 1 120 ? -14.972 10.399 2.162 1.00 88.62 120 SER A O 1
ATOM 961 N N . LEU A 1 121 ? -13.410 11.489 3.328 1.00 89.44 121 LEU A N 1
ATOM 962 C CA . LEU A 1 121 ? -14.254 12.671 3.543 1.00 89.44 121 LEU A CA 1
ATOM 963 C C . LEU A 1 121 ? -14.767 13.257 2.215 1.00 89.44 121 LEU A C 1
ATOM 965 O O . LEU A 1 121 ? -15.917 13.663 2.114 1.00 89.44 121 LEU A O 1
ATOM 969 N N . SER A 1 122 ? -13.928 13.267 1.173 1.00 86.62 122 SER A N 1
ATOM 970 C CA . SER A 1 122 ? -14.314 13.754 -0.156 1.00 86.62 122 SER A CA 1
ATOM 971 C C . SER A 1 122 ? -15.390 12.904 -0.834 1.00 86.62 122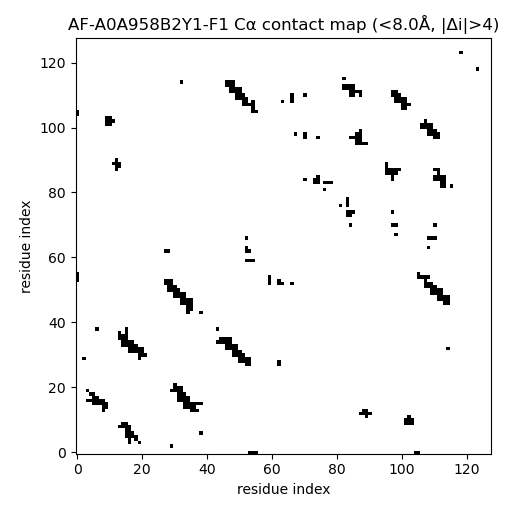 SER A C 1
ATOM 973 O O . SER A 1 122 ? -16.134 13.434 -1.655 1.00 86.62 122 SER A O 1
ATOM 975 N N . PHE A 1 123 ? -15.469 11.609 -0.522 1.00 86.06 123 PHE A N 1
ATOM 976 C CA . PHE A 1 123 ? -16.558 10.746 -0.962 1.00 86.06 123 PHE A CA 1
ATOM 977 C C . PHE A 1 123 ? -17.840 11.090 -0.202 1.00 86.06 123 PHE A C 1
ATOM 979 O O . PHE A 1 123 ? -18.856 11.374 -0.830 1.00 86.06 123 PHE A O 1
ATOM 986 N N . LEU A 1 124 ? -17.765 11.171 1.130 1.00 87.38 124 LEU A N 1
ATOM 987 C CA . LEU A 1 124 ? -18.910 11.484 1.992 1.00 87.38 124 LEU A CA 1
ATOM 988 C C . LEU A 1 124 ? -19.539 12.848 1.673 1.00 87.38 124 LEU A C 1
ATOM 990 O O . LEU A 1 124 ? -20.759 12.967 1.621 1.00 87.38 124 LEU A O 1
ATOM 994 N N . LEU A 1 125 ? -18.721 13.867 1.397 1.00 89.81 125 LEU A N 1
ATOM 995 C CA . LEU A 1 125 ? -19.198 15.210 1.042 1.00 89.81 125 LEU A CA 1
ATOM 996 C C . LEU A 1 125 ? -19.916 15.271 -0.314 1.00 89.81 125 LEU A C 1
ATOM 998 O O . LEU A 1 125 ? -20.676 16.199 -0.545 1.00 89.81 125 LEU A O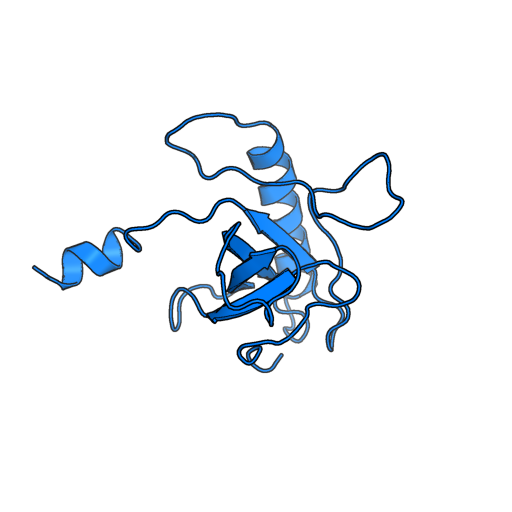 1
ATOM 1002 N N . LYS A 1 126 ? -19.673 14.315 -1.218 1.00 86.25 126 LYS A N 1
ATOM 1003 C CA . LYS A 1 126 ? -20.352 14.243 -2.524 1.00 86.25 126 LYS A CA 1
ATOM 1004 C C . LYS A 1 126 ? -21.682 13.490 -2.476 1.00 86.25 126 LYS A C 1
ATOM 1006 O O . LYS A 1 126 ? -22.369 13.440 -3.490 1.00 86.25 126 LYS A O 1
ATOM 1011 N N . GLN A 1 127 ? -21.994 12.849 -1.351 1.00 77.50 127 GLN A N 1
ATOM 1012 C CA . GLN A 1 127 ? -23.243 12.113 -1.145 1.00 77.50 127 GLN A CA 1
ATOM 1013 C C . GLN A 1 127 ? -24.314 12.929 -0.405 1.00 77.50 127 GLN A C 1
ATOM 1015 O O . GLN A 1 127 ? -25.399 12.404 -0.161 1.00 77.50 127 GLN A O 1
ATOM 1020 N N . GLN A 1 128 ? -24.007 14.178 -0.045 1.00 54.91 128 GLN A N 1
ATOM 1021 C CA . GLN A 1 128 ? -24.961 15.163 0.472 1.00 54.91 128 GLN A CA 1
ATOM 1022 C C . GLN A 1 128 ? -25.498 16.016 -0.675 1.00 54.91 128 GLN A C 1
ATOM 1024 O O . GLN A 1 128 ? -26.693 16.373 -0.609 1.00 54.91 128 GLN A O 1
#

Solvent-accessible surface area (backbone atoms only — not comparable to full-atom values): 7522 Å² total; per-residue (Å²): 110,82,84,80,53,66,69,38,64,52,41,93,40,56,41,26,32,60,42,79,46,59,91,97,51,65,96,51,34,51,42,29,36,24,30,53,50,72,79,84,74,80,58,91,49,65,60,29,28,38,43,32,33,44,42,75,46,99,54,24,66,60,31,49,53,51,51,50,54,49,44,69,57,42,67,77,57,86,50,97,92,48,84,42,60,39,62,47,67,50,89,94,56,91,79,57,46,54,58,49,70,29,69,49,85,69,48,24,43,30,36,36,28,59,59,74,87,82,74,52,71,76,57,57,66,72,74,112

Secondary structure (DSSP, 8-state):
-PPPPTT-B-SSSSEEEEEEESTT--SSEEEEEEEES-GGGS---SEEEEEEE-SSSTTHHHHHHHHHHHHHHHTT---TTSPPEEPPP-TT-SS--SEEE-SSTT--EEEEEEPPTT--HHHHTT--

Foldseek 3Di:
DDDDDFQDDQAQAQWTFHAWADVVPDPFWTKTWIAGHDPPPPDSPHIKIKTWGDLVDPCLVVSVVVVVVVCVVQQPDDDPPHWHWDFGDHPPDPDGHQKAFTPDVSRIMMGIIDDDPDGDPVVVVVVD

Radius of gyration: 14.63 Å; Cα contacts (8 Å, |Δi|>4): 215; chains: 1; bounding box: 38×35×33 Å

Mean predicted aligned error: 5.39 Å

pLDDT: mean 87.54, std 10.99, range [49.59, 97.5]

Sequence (128 aa):
MAELAEGSSIGPFPYYVVRRLGYRQGAMAHVYLASVGDYQLGGLTNLVVIKITRAEDEHAEFYRLTLENEVERLRRLKHPGIVRLYPVQKHGLRNLPYMAQASLPGKPWFSVMEYLAGDSLSFLLKQQ

Nearest PDB structures (foldseek):
  6gwr-assembly1_B  TM=7.765E-01  e=7.896E-04  Homo sapiens
  1gag-assembly1_A  TM=7.635E-01  e=5.960E-03  Homo sapiens
  5hzn-assembly2_B  TM=6.719E-01  e=5.036E-03  Homo sapiens
  3ekk-assembly1_A  TM=7.521E-01  e=1.384E-02  Homo sapiens
  4k33-assembly1_A  TM=6.798E-01  e=4.759E-02  Homo sapiens